Protein AF-A0A2J6TRD5-F1 (afdb_monomer_lite)

pLDDT: mean 82.49, std 15.99, range [28.73, 96.69]

Structure (mmCIF, N/CA/C/O backbone):
data_AF-A0A2J6TRD5-F1
#
_entry.id   AF-A0A2J6TRD5-F1
#
loop_
_atom_site.group_PDB
_atom_site.id
_atom_site.type_symbol
_atom_site.label_atom_id
_atom_site.label_alt_id
_atom_site.label_comp_id
_atom_site.label_asym_id
_atom_site.label_entity_id
_atom_site.label_seq_id
_atom_site.pdbx_PDB_ins_code
_atom_site.Cartn_x
_atom_site.Cartn_y
_atom_site.Cartn_z
_atom_site.occupancy
_atom_site.B_iso_or_equiv
_atom_site.auth_seq_id
_atom_site.auth_comp_id
_atom_site.auth_asym_id
_atom_site.auth_atom_id
_atom_site.pdbx_PDB_model_num
ATOM 1 N N . MET A 1 1 ? -11.183 12.738 -7.220 1.00 49.56 1 MET A N 1
ATOM 2 C CA . MET A 1 1 ? -10.750 12.063 -5.978 1.00 49.56 1 MET A CA 1
ATOM 3 C C . MET A 1 1 ? -11.961 11.737 -5.131 1.00 49.56 1 MET A C 1
ATOM 5 O O . MET A 1 1 ? -12.901 12.521 -5.071 1.00 49.56 1 MET A O 1
ATOM 9 N N . THR A 1 2 ? -11.957 10.546 -4.552 1.00 55.53 2 THR A N 1
ATOM 10 C CA . THR A 1 2 ? -13.006 9.967 -3.711 1.00 55.53 2 THR A CA 1
ATOM 11 C C . THR A 1 2 ? -13.332 10.889 -2.528 1.00 55.53 2 THR A C 1
ATOM 13 O O . THR A 1 2 ? -12.434 11.499 -1.954 1.00 55.53 2 THR A O 1
ATOM 16 N N . LYS A 1 3 ? -14.605 10.974 -2.116 1.00 71.19 3 LYS A N 1
ATOM 17 C CA . LYS A 1 3 ? -15.085 11.768 -0.960 1.00 71.19 3 LYS A CA 1
ATOM 18 C C . LYS A 1 3 ? -14.635 11.197 0.402 1.00 71.19 3 LYS A C 1
ATOM 20 O O . LYS A 1 3 ? -15.372 11.242 1.381 1.00 71.19 3 LYS A O 1
ATOM 25 N N . CYS A 1 4 ? -13.444 10.610 0.476 1.00 76.25 4 CYS A N 1
ATOM 26 C CA . CYS A 1 4 ? -12.967 9.854 1.629 1.00 76.25 4 CYS A CA 1
ATOM 27 C C . CYS A 1 4 ? -12.909 10.657 2.934 1.00 76.25 4 CYS A C 1
ATOM 29 O O . CYS A 1 4 ? -13.377 10.112 3.929 1.00 76.25 4 CYS A O 1
ATOM 31 N N . PRO A 1 5 ? -12.456 11.929 2.972 1.00 78.88 5 PRO A N 1
ATOM 32 C CA . PRO A 1 5 ? -12.516 12.713 4.207 1.00 78.88 5 PRO A CA 1
ATOM 33 C C . PRO A 1 5 ? -13.954 12.883 4.718 1.00 78.88 5 PRO A C 1
ATOM 35 O O . PRO A 1 5 ? -14.215 12.750 5.905 1.00 78.88 5 PRO A O 1
ATOM 38 N N . GLN A 1 6 ? -14.905 13.103 3.807 1.00 80.69 6 GLN A N 1
ATOM 39 C CA . GLN A 1 6 ? -16.320 13.322 4.132 1.00 80.69 6 GLN A CA 1
ATOM 40 C C . GLN A 1 6 ? -17.038 12.034 4.558 1.00 80.69 6 GLN A C 1
ATOM 42 O O . GLN A 1 6 ? -18.080 12.087 5.204 1.00 80.69 6 GLN A O 1
ATOM 47 N N . LEU A 1 7 ? -16.508 10.873 4.163 1.00 83.44 7 LEU A N 1
ATOM 48 C CA . LEU A 1 7 ? -17.082 9.564 4.463 1.00 83.44 7 LEU A CA 1
ATOM 49 C C . LEU A 1 7 ? -16.424 8.882 5.667 1.00 83.44 7 LEU A C 1
ATOM 51 O O . LEU A 1 7 ? -17.021 7.946 6.191 1.00 83.44 7 LEU A O 1
ATOM 55 N N . ALA A 1 8 ? -15.248 9.339 6.108 1.00 84.81 8 ALA A N 1
ATOM 56 C CA . ALA A 1 8 ? -14.471 8.717 7.179 1.00 84.81 8 ALA A CA 1
ATOM 57 C C . ALA A 1 8 ? -15.278 8.580 8.476 1.00 84.81 8 ALA A C 1
ATOM 59 O O . ALA A 1 8 ? -15.498 7.459 8.942 1.00 84.81 8 ALA A O 1
ATOM 60 N N . ASP A 1 9 ? -15.807 9.690 8.996 1.00 81.06 9 ASP A N 1
ATOM 61 C CA . ASP A 1 9 ? -16.594 9.670 10.232 1.00 81.06 9 ASP A CA 1
ATOM 62 C C . ASP A 1 9 ? -17.941 8.942 10.058 1.00 81.06 9 ASP A C 1
ATOM 64 O O . ASP A 1 9 ? -18.207 8.019 10.833 1.00 81.06 9 ASP A O 1
ATOM 68 N N . PRO A 1 10 ? -18.765 9.225 9.020 1.00 84.81 10 PRO A N 1
ATOM 69 C CA . PRO A 1 10 ? -20.046 8.533 8.841 1.00 84.81 10 PRO A CA 1
ATOM 70 C C . PRO A 1 10 ? -19.934 7.025 8.585 1.00 84.81 10 PRO A C 1
ATOM 72 O O . PRO A 1 10 ? -20.884 6.285 8.836 1.00 84.81 10 PRO A O 1
ATOM 75 N N . LYS A 1 11 ? -18.812 6.553 8.029 1.00 85.94 11 LYS A N 1
ATOM 76 C CA . LYS A 1 11 ? -18.585 5.133 7.707 1.00 85.94 11 LYS A CA 1
ATOM 77 C C . LYS A 1 11 ? -17.623 4.444 8.679 1.00 85.94 11 LYS A C 1
ATOM 79 O O . LYS A 1 11 ? -17.373 3.252 8.518 1.00 85.94 11 LYS A O 1
ATOM 84 N N . GLY A 1 12 ? -17.107 5.155 9.682 1.00 87.12 12 GLY A N 1
ATOM 85 C CA . GLY A 1 12 ? -16.294 4.586 10.757 1.00 87.12 12 GLY A CA 1
ATOM 86 C C . GLY A 1 12 ? -14.911 4.094 10.323 1.00 87.12 12 GLY A C 1
ATOM 87 O O . GLY A 1 12 ? -14.434 3.075 10.833 1.00 87.12 12 GLY A O 1
ATOM 88 N N . PHE A 1 13 ? -14.254 4.793 9.396 1.00 89.50 13 PHE A N 1
ATOM 89 C CA . PHE A 1 13 ? -12.882 4.487 8.982 1.00 89.50 13 PHE A CA 1
ATOM 90 C C . PHE A 1 13 ? -11.931 5.657 9.221 1.00 89.50 13 PHE A C 1
ATOM 92 O O . PHE A 1 13 ? -12.326 6.814 9.296 1.00 89.50 13 PHE A O 1
ATOM 99 N N . ILE A 1 14 ? -10.651 5.333 9.346 1.00 92.81 14 ILE A N 1
ATOM 100 C CA . ILE A 1 14 ? -9.547 6.277 9.429 1.00 92.81 14 ILE A CA 1
ATOM 101 C C . ILE A 1 14 ? -8.942 6.366 8.035 1.00 92.81 14 ILE A C 1
ATOM 103 O O . ILE A 1 14 ? -8.524 5.352 7.475 1.00 92.81 14 ILE A O 1
ATOM 107 N N . ALA A 1 15 ? -8.911 7.573 7.481 1.00 92.44 15 ALA A N 1
ATOM 108 C CA . ALA A 1 15 ? -8.242 7.842 6.220 1.00 92.44 15 ALA A CA 1
ATOM 109 C C . ALA A 1 15 ? -6.823 8.349 6.493 1.00 92.44 15 ALA A C 1
ATOM 111 O O . ALA A 1 15 ? -6.651 9.325 7.225 1.00 92.44 15 ALA A O 1
ATOM 112 N N . THR A 1 16 ? -5.818 7.706 5.907 1.00 92.88 16 THR A N 1
ATOM 113 C CA . THR A 1 16 ? -4.431 8.177 5.939 1.00 92.88 16 THR A CA 1
ATOM 114 C C . THR A 1 16 ? -3.994 8.574 4.536 1.00 92.88 16 THR A C 1
ATOM 116 O O . THR A 1 16 ? -4.261 7.853 3.578 1.00 92.88 16 THR A O 1
ATOM 119 N N . TYR A 1 17 ? -3.332 9.725 4.420 1.00 92.88 17 TYR A N 1
ATOM 120 C CA . TYR A 1 17 ? -2.876 10.294 3.150 1.00 92.88 17 TYR A CA 1
ATOM 121 C C . TYR A 1 17 ? -1.355 10.458 3.222 1.00 92.88 17 TYR A C 1
ATOM 123 O O . TYR A 1 17 ? -0.885 11.511 3.659 1.00 92.88 17 TY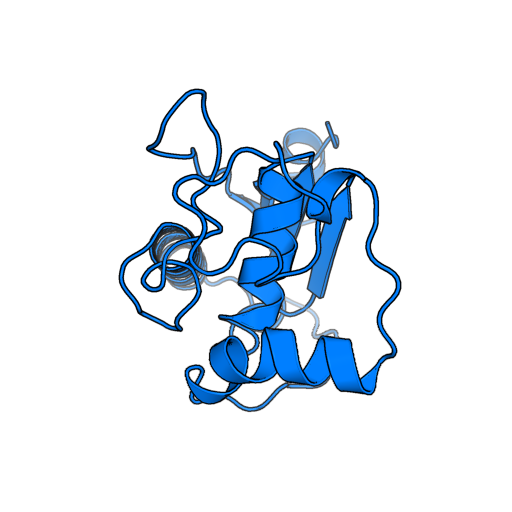R A O 1
ATOM 131 N N . PRO A 1 18 ? -0.577 9.404 2.917 1.00 92.12 18 PRO A N 1
ATOM 132 C CA . PRO A 1 18 ? 0.858 9.551 2.752 1.00 92.12 18 PRO A CA 1
ATOM 133 C C . PRO A 1 18 ? 1.169 10.548 1.627 1.00 92.12 18 PRO A C 1
ATOM 135 O O . PRO A 1 18 ? 0.4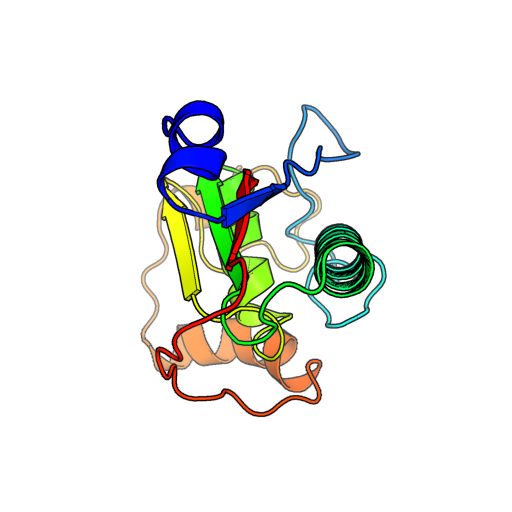53 10.601 0.630 1.00 92.12 18 PRO A O 1
ATOM 138 N N . SER A 1 19 ? 2.277 11.272 1.757 1.00 90.88 19 SER A N 1
ATOM 139 C CA . SER A 1 19 ? 2.816 12.111 0.683 1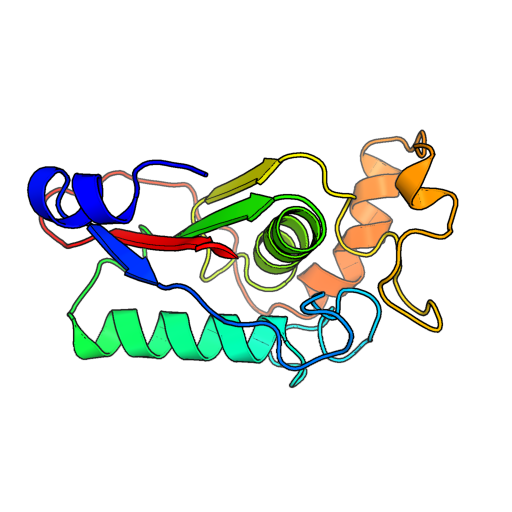.00 90.88 19 SER A CA 1
ATOM 140 C C . SER A 1 19 ? 4.097 11.488 0.148 1.00 90.88 19 SER A C 1
ATOM 142 O O . SER A 1 19 ? 4.977 11.139 0.937 1.00 90.88 19 SER A O 1
ATOM 144 N N . ALA A 1 20 ? 4.202 11.360 -1.176 1.00 87.38 20 ALA A N 1
ATOM 145 C CA . ALA A 1 20 ? 5.408 10.859 -1.822 1.00 87.38 20 ALA A CA 1
ATOM 146 C C . ALA A 1 20 ? 6.589 11.811 -1.543 1.00 87.38 20 ALA A C 1
ATOM 148 O O . ALA A 1 20 ? 6.446 13.019 -1.744 1.00 87.38 20 ALA A O 1
ATOM 149 N N . PRO A 1 21 ? 7.747 11.304 -1.084 1.00 81.75 21 PRO A N 1
ATOM 150 C CA . PRO A 1 21 ? 8.884 12.148 -0.716 1.00 81.75 21 PRO A CA 1
ATOM 151 C C . PRO A 1 21 ? 9.775 12.538 -1.910 1.00 81.75 21 PRO A C 1
ATOM 153 O O . PRO A 1 21 ? 10.770 13.237 -1.720 1.00 81.75 21 PRO A O 1
ATOM 156 N N . HIS A 1 22 ? 9.455 12.071 -3.121 1.00 71.69 22 HIS A N 1
ATOM 157 C CA . HIS A 1 22 ? 10.323 12.133 -4.298 1.00 71.69 22 HIS A CA 1
ATOM 158 C C . HIS A 1 22 ? 9.718 12.927 -5.474 1.00 71.69 22 HIS A C 1
ATOM 160 O O . HIS A 1 22 ? 8.561 13.353 -5.442 1.00 71.69 22 HIS A O 1
ATOM 166 N N . ASP A 1 23 ? 10.556 13.144 -6.497 1.00 55.81 23 ASP A N 1
ATOM 167 C CA . ASP A 1 23 ? 10.348 13.957 -7.703 1.00 55.81 23 ASP A CA 1
ATOM 168 C C . ASP A 1 23 ? 8.892 14.035 -8.196 1.00 55.81 23 ASP A C 1
ATOM 170 O O . ASP A 1 23 ? 8.251 13.030 -8.508 1.00 55.81 23 ASP A O 1
ATOM 174 N N . ASN A 1 24 ? 8.377 15.265 -8.318 1.00 68.69 24 ASN A N 1
ATOM 175 C CA . ASN A 1 24 ? 7.037 15.576 -8.834 1.00 68.69 24 ASN A CA 1
ATOM 176 C C . ASN A 1 24 ? 5.874 14.844 -8.128 1.00 68.69 24 ASN A C 1
ATOM 178 O O . ASN A 1 24 ? 4.820 14.645 -8.734 1.00 68.69 24 ASN A O 1
ATOM 182 N N . ASN A 1 25 ? 6.034 14.477 -6.851 1.00 76.00 25 ASN A N 1
ATOM 183 C CA . ASN A 1 25 ? 5.039 13.744 -6.057 1.00 76.00 25 ASN A CA 1
ATOM 184 C C . ASN A 1 25 ? 4.724 12.336 -6.602 1.00 76.00 25 ASN A C 1
ATOM 186 O O . ASN A 1 25 ? 3.604 11.847 -6.441 1.00 76.00 25 ASN A O 1
ATOM 190 N N . CYS A 1 26 ? 5.687 11.684 -7.259 1.00 88.31 26 CYS A N 1
ATOM 191 C CA . CYS A 1 26 ? 5.567 10.286 -7.667 1.00 88.31 26 CYS A CA 1
ATOM 192 C C . CYS A 1 26 ? 6.212 9.351 -6.639 1.00 88.31 26 CYS A C 1
ATOM 194 O O . CYS A 1 26 ? 7.264 9.641 -6.075 1.00 88.31 26 CYS A O 1
ATOM 196 N N . TRP A 1 27 ? 5.580 8.202 -6.438 1.00 92.44 27 TRP A N 1
ATOM 197 C CA . TRP A 1 27 ? 6.067 7.131 -5.582 1.00 92.44 27 TRP A CA 1
ATOM 198 C C . TRP A 1 27 ? 7.199 6.348 -6.246 1.00 92.44 27 TRP A C 1
ATOM 200 O O . TRP A 1 27 ? 7.128 6.038 -7.440 1.00 92.44 27 TRP A O 1
ATOM 210 N N . ASP A 1 28 ? 8.202 5.952 -5.464 1.00 92.06 28 ASP A N 1
ATOM 211 C CA . ASP A 1 28 ? 9.170 4.946 -5.882 1.00 92.06 28 ASP A CA 1
ATOM 212 C C . ASP A 1 28 ? 8.486 3.581 -6.003 1.00 92.06 28 ASP A C 1
ATOM 214 O O . ASP A 1 28 ? 8.025 3.002 -5.015 1.00 92.06 28 ASP A O 1
ATOM 218 N N . ILE A 1 29 ? 8.447 3.053 -7.225 1.00 90.31 29 ILE A N 1
ATOM 219 C CA . ILE A 1 29 ? 7.894 1.733 -7.561 1.00 90.31 29 ILE A CA 1
ATOM 220 C C . ILE A 1 29 ? 8.871 0.882 -8.390 1.00 90.31 29 ILE A C 1
ATOM 222 O O . ILE A 1 29 ? 8.487 -0.160 -8.927 1.00 90.31 29 ILE A O 1
ATOM 226 N N . ALA A 1 30 ? 10.127 1.326 -8.506 1.00 89.94 30 ALA A N 1
ATOM 227 C CA . ALA A 1 30 ? 11.156 0.701 -9.337 1.00 89.94 30 ALA A CA 1
ATOM 228 C C . ALA A 1 30 ? 12.299 0.100 -8.509 1.00 89.94 30 ALA A C 1
ATOM 230 O O . ALA A 1 30 ? 12.873 -0.924 -8.900 1.00 89.94 30 ALA A O 1
ATOM 231 N N . SER A 1 31 ? 12.646 0.718 -7.376 1.00 90.88 31 SER A N 1
ATOM 232 C CA . SER A 1 31 ?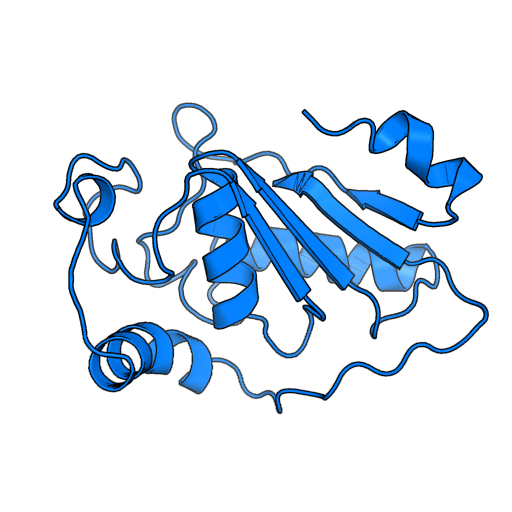 13.826 0.321 -6.613 1.00 90.88 31 SER A CA 1
ATOM 233 C C . SER A 1 31 ? 13.659 -1.024 -5.901 1.00 90.88 31 SER A C 1
ATOM 235 O O . SER A 1 31 ? 12.571 -1.451 -5.516 1.00 90.88 31 SER A O 1
ATOM 237 N N . THR A 1 32 ? 14.776 -1.692 -5.614 1.00 91.44 32 THR A N 1
ATOM 238 C CA . THR A 1 32 ? 14.747 -2.891 -4.764 1.00 91.44 32 THR A CA 1
ATOM 239 C C . THR A 1 32 ? 14.250 -2.577 -3.349 1.00 91.44 32 THR A C 1
ATOM 241 O O . THR A 1 32 ? 13.653 -3.448 -2.722 1.00 91.44 32 THR A O 1
ATOM 244 N N . LYS A 1 33 ? 14.460 -1.349 -2.848 1.00 92.06 33 LYS A N 1
ATOM 245 C CA . LYS A 1 33 ? 14.040 -0.936 -1.500 1.00 92.06 33 LYS A CA 1
ATOM 246 C C . LYS A 1 33 ? 12.519 -0.883 -1.367 1.00 92.06 33 LYS A C 1
ATOM 248 O O . LYS A 1 33 ? 11.987 -1.347 -0.366 1.00 92.06 33 LYS A O 1
ATOM 253 N N . THR A 1 34 ? 11.824 -0.348 -2.372 1.00 92.94 34 THR A N 1
ATOM 254 C CA . THR A 1 34 ? 10.352 -0.263 -2.377 1.00 92.94 34 THR A CA 1
ATOM 255 C C . THR A 1 34 ? 9.693 -1.596 -2.760 1.00 92.94 34 THR A C 1
ATOM 257 O O . THR A 1 34 ? 8.616 -1.929 -2.271 1.00 92.94 34 THR A O 1
ATOM 260 N N . LEU A 1 35 ? 10.351 -2.411 -3.592 1.00 92.56 35 LEU A N 1
ATOM 261 C CA . LEU A 1 35 ? 9.840 -3.711 -4.048 1.00 92.56 35 LEU A CA 1
ATOM 262 C C . LEU A 1 35 ? 10.202 -4.883 -3.116 1.00 92.56 35 LEU A C 1
ATOM 264 O O . LEU A 1 35 ? 10.023 -6.045 -3.482 1.00 92.56 35 LEU A O 1
ATOM 268 N N . SER A 1 36 ? 10.728 -4.605 -1.923 1.00 90.88 36 SER A N 1
ATOM 269 C CA . SER A 1 36 ? 11.069 -5.622 -0.923 1.00 90.88 36 SER A CA 1
ATOM 270 C C . SER A 1 36 ? 10.365 -5.330 0.394 1.00 90.88 36 SER A C 1
ATOM 272 O O . SER A 1 36 ? 10.329 -4.181 0.836 1.00 90.88 36 SER A O 1
ATOM 274 N N . HIS A 1 37 ? 9.820 -6.375 1.024 1.00 91.94 37 HIS A N 1
ATOM 275 C CA . HIS A 1 37 ? 9.170 -6.251 2.331 1.00 91.94 37 HIS A CA 1
ATOM 276 C C . HIS A 1 37 ? 10.201 -5.771 3.351 1.00 91.94 37 HIS A C 1
ATOM 278 O O . HIS A 1 37 ? 11.305 -6.310 3.432 1.00 91.94 37 HIS A O 1
ATOM 284 N N . ASP A 1 38 ? 9.856 -4.686 4.038 1.00 93.12 38 ASP A N 1
ATOM 285 C CA . ASP A 1 38 ? 10.712 -3.973 4.987 1.00 93.12 38 ASP A CA 1
ATOM 286 C C . ASP A 1 38 ? 12.087 -3.557 4.403 1.00 93.12 38 ASP A C 1
ATOM 288 O O . ASP A 1 38 ? 13.093 -3.453 5.102 1.00 93.12 38 ASP A O 1
ATOM 292 N N . GLY A 1 39 ? 12.127 -3.281 3.091 1.00 91.81 39 GLY A N 1
ATOM 293 C CA . GLY A 1 39 ? 13.332 -2.900 2.344 1.00 91.81 39 GLY A CA 1
ATOM 294 C C . GLY A 1 39 ? 13.759 -1.431 2.473 1.00 91.81 39 GLY A C 1
ATOM 295 O O . GLY A 1 39 ? 14.744 -1.028 1.850 1.00 91.81 39 GLY A O 1
ATOM 296 N N . GLY A 1 40 ? 13.038 -0.619 3.253 1.00 93.38 40 GLY A N 1
ATOM 297 C CA . GLY A 1 40 ? 13.377 0.784 3.514 1.00 93.38 40 GLY A CA 1
ATOM 298 C C . GLY A 1 40 ? 13.073 1.769 2.377 1.00 93.38 40 GLY A C 1
ATOM 299 O O . GLY A 1 40 ? 13.689 2.832 2.333 1.00 93.38 40 GLY A O 1
ATOM 300 N N . GLY A 1 41 ? 12.181 1.420 1.444 1.00 93.06 41 GLY A N 1
ATOM 301 C CA . GLY A 1 41 ? 11.663 2.333 0.413 1.00 93.06 41 GLY A CA 1
ATOM 302 C C . GLY A 1 41 ? 10.322 2.973 0.786 1.00 93.06 41 GLY A C 1
ATOM 303 O O . GLY A 1 41 ? 9.837 2.831 1.910 1.00 93.06 41 GLY A O 1
ATOM 304 N N . ASP A 1 42 ? 9.688 3.629 -0.184 1.00 94.81 42 ASP A N 1
ATOM 305 C CA . ASP A 1 42 ? 8.403 4.314 0.001 1.00 94.81 42 ASP A CA 1
ATOM 306 C C . ASP A 1 42 ? 7.293 3.394 0.524 1.00 94.81 42 ASP A C 1
ATOM 308 O O . ASP A 1 42 ? 6.572 3.749 1.462 1.00 94.81 42 ASP A O 1
ATOM 312 N N . SER A 1 43 ? 7.198 2.175 -0.017 1.00 94.88 43 SER A N 1
ATOM 313 C CA . SER A 1 43 ? 6.248 1.160 0.452 1.00 94.88 43 SER A CA 1
ATOM 314 C C . SER A 1 43 ? 6.425 0.846 1.945 1.00 94.88 43 SER A C 1
ATOM 316 O O . SER A 1 43 ? 5.445 0.692 2.678 1.00 94.88 43 SER A O 1
ATOM 318 N N . ASN A 1 44 ? 7.668 0.837 2.438 1.00 95.81 44 ASN A N 1
ATOM 319 C CA . ASN A 1 44 ? 7.978 0.625 3.848 1.00 95.81 44 ASN A CA 1
ATOM 320 C C . ASN A 1 44 ? 7.548 1.816 4.709 1.00 95.81 44 ASN A C 1
ATOM 322 O O . ASN A 1 44 ? 7.025 1.613 5.809 1.00 95.81 44 ASN A O 1
ATOM 326 N N . GLY A 1 45 ? 7.725 3.044 4.218 1.00 95.81 45 GLY A N 1
ATOM 327 C CA . GLY A 1 45 ? 7.227 4.252 4.875 1.00 95.81 45 GLY A CA 1
ATOM 328 C C . GLY A 1 45 ? 5.707 4.215 5.058 1.00 95.81 45 GLY A C 1
ATOM 329 O O . GLY A 1 45 ? 5.209 4.414 6.170 1.00 95.81 45 GLY A O 1
ATOM 330 N N . ILE A 1 46 ? 4.973 3.859 3.999 1.00 96.69 46 ILE A N 1
ATOM 331 C CA . ILE A 1 46 ? 3.513 3.689 4.046 1.00 96.69 46 ILE A CA 1
ATOM 332 C C . ILE A 1 46 ? 3.137 2.575 5.031 1.00 96.69 46 ILE A C 1
ATOM 334 O O . ILE A 1 46 ? 2.277 2.781 5.889 1.00 96.69 46 ILE A O 1
ATOM 338 N N . ALA A 1 47 ? 3.802 1.416 4.977 1.00 96.69 47 ALA A N 1
ATOM 339 C CA . ALA A 1 47 ? 3.554 0.316 5.908 1.00 96.69 47 ALA A CA 1
ATOM 340 C C . ALA A 1 47 ? 3.755 0.737 7.374 1.00 96.69 47 ALA A C 1
ATOM 342 O O . ALA A 1 47 ? 2.935 0.401 8.230 1.00 96.69 47 ALA A O 1
ATOM 343 N N . ASN A 1 48 ? 4.796 1.519 7.670 1.00 96.62 48 ASN A N 1
ATOM 344 C CA . ASN A 1 48 ? 5.056 2.039 9.014 1.00 96.62 48 ASN A CA 1
ATOM 345 C C . ASN A 1 48 ? 3.969 3.014 9.470 1.00 96.62 48 ASN A C 1
ATOM 347 O O . ASN A 1 48 ? 3.504 2.920 10.607 1.00 96.62 48 ASN A O 1
ATOM 351 N N . MET A 1 49 ? 3.509 3.899 8.585 1.00 96.12 49 MET A N 1
ATOM 352 C CA . MET A 1 49 ? 2.399 4.803 8.880 1.00 96.12 49 MET A CA 1
ATOM 353 C C . MET A 1 49 ? 1.114 4.021 9.196 1.00 96.12 49 MET A C 1
ATOM 355 O O . MET A 1 49 ? 0.439 4.318 10.179 1.00 96.12 49 MET A O 1
ATOM 359 N N . LEU A 1 50 ? 0.805 2.970 8.432 1.00 96.62 50 LEU A N 1
ATOM 360 C CA . LEU A 1 50 ? -0.357 2.111 8.681 1.00 96.62 50 LEU A CA 1
ATOM 361 C C . LEU A 1 50 ? -0.238 1.345 10.006 1.00 96.62 50 LEU A C 1
ATOM 363 O O . LEU A 1 50 ? -1.183 1.351 10.795 1.00 96.62 50 LEU A O 1
ATOM 367 N N . LYS A 1 51 ? 0.924 0.740 10.292 1.00 95.88 51 LYS A N 1
ATOM 368 C CA . LYS A 1 51 ? 1.219 0.067 11.574 1.00 95.88 51 LYS A CA 1
ATOM 369 C C . LYS A 1 51 ? 1.071 1.033 12.759 1.00 95.88 51 LYS A C 1
ATOM 371 O O . LYS A 1 51 ? 0.478 0.678 13.784 1.00 95.88 51 LYS A O 1
ATOM 376 N N . TYR A 1 52 ? 1.541 2.272 12.608 1.00 96.56 52 TYR A N 1
ATOM 377 C CA . TYR A 1 52 ? 1.356 3.326 13.602 1.00 96.56 52 TYR A CA 1
ATOM 378 C C . TYR A 1 52 ? -0.126 3.653 13.806 1.00 96.56 52 TYR A C 1
ATOM 380 O O . TYR A 1 52 ? -0.598 3.639 14.941 1.00 96.56 52 TYR A O 1
ATOM 388 N N . THR A 1 53 ? -0.888 3.884 12.734 1.00 95.31 53 THR A N 1
ATOM 389 C CA . THR A 1 53 ? -2.325 4.186 12.813 1.00 95.31 53 THR A CA 1
ATOM 390 C C . THR A 1 53 ? -3.119 3.047 13.457 1.00 95.31 53 THR A C 1
ATOM 392 O O . THR A 1 53 ? -3.972 3.314 14.305 1.00 95.31 53 THR A O 1
ATOM 395 N N . LEU A 1 54 ? -2.814 1.789 13.116 1.00 94.81 54 LEU A N 1
ATOM 396 C CA . LEU A 1 54 ? -3.423 0.607 13.741 1.00 94.81 54 LEU A CA 1
ATOM 397 C C . LEU A 1 54 ? -3.276 0.650 15.259 1.00 94.81 54 LEU A C 1
ATOM 399 O O . LEU A 1 54 ? -4.257 0.494 15.985 1.00 94.81 54 LEU A O 1
ATOM 403 N N . THR A 1 55 ? -2.057 0.918 15.721 1.00 94.88 55 THR A N 1
ATOM 404 C CA . THR A 1 55 ? -1.714 0.930 17.144 1.00 94.88 55 THR A CA 1
ATOM 405 C C . THR A 1 55 ? -2.308 2.148 17.846 1.00 94.88 55 THR A C 1
ATOM 407 O O . THR A 1 55 ? -2.974 2.020 18.871 1.00 94.88 55 THR A O 1
ATOM 410 N N . LYS A 1 56 ? -2.117 3.340 17.274 1.00 96.19 56 LYS A N 1
ATOM 411 C CA . LYS A 1 56 ? -2.512 4.621 17.870 1.00 96.19 56 LYS A CA 1
ATOM 412 C C . LYS A 1 56 ? -4.021 4.746 18.061 1.00 96.19 56 LYS A C 1
ATOM 414 O O . LYS A 1 56 ? -4.454 5.347 19.041 1.00 96.19 56 LYS A O 1
ATOM 419 N N . TYR A 1 57 ? -4.803 4.199 17.133 1.00 91.88 57 TYR A N 1
ATOM 420 C CA . TYR A 1 57 ? -6.260 4.343 17.115 1.00 91.88 57 TYR A CA 1
ATOM 421 C C . TYR A 1 57 ? -7.011 3.028 17.353 1.00 91.88 57 TYR A C 1
ATOM 423 O O . TYR A 1 57 ? -8.233 2.998 17.200 1.00 91.88 57 TYR A O 1
ATOM 431 N N . ASN A 1 58 ? -6.304 1.953 17.724 1.00 91.19 58 ASN A N 1
ATOM 432 C CA . ASN A 1 58 ? -6.872 0.622 17.966 1.00 91.19 58 ASN A CA 1
ATOM 433 C C . ASN A 1 58 ? -7.775 0.138 16.808 1.00 91.19 58 ASN A C 1
ATOM 435 O O . ASN A 1 58 ? -8.870 -0.397 17.014 1.00 91.19 58 ASN A O 1
ATOM 439 N N . ALA A 1 59 ? -7.334 0.397 15.575 1.00 92.06 59 ALA A N 1
ATOM 440 C CA . ALA A 1 59 ? -8.054 0.011 14.368 1.00 92.06 59 ALA A CA 1
ATOM 441 C C . ALA A 1 59 ? -7.905 -1.495 14.092 1.00 92.06 59 ALA A C 1
ATOM 443 O O . ALA A 1 59 ? -7.037 -2.170 14.647 1.00 92.06 59 ALA A O 1
ATOM 444 N N . ASP A 1 60 ? -8.785 -2.053 13.264 1.00 92.62 60 ASP A N 1
ATOM 445 C CA . ASP A 1 60 ? -8.782 -3.481 12.956 1.00 92.62 60 ASP A CA 1
ATOM 446 C C . ASP A 1 60 ? -7.650 -3.842 11.976 1.00 92.62 60 ASP A C 1
ATOM 448 O O . ASP A 1 60 ? -7.725 -3.461 10.803 1.00 92.62 60 ASP A O 1
ATOM 452 N N . PRO A 1 61 ? -6.643 -4.638 12.387 1.00 90.81 61 PRO A N 1
ATOM 453 C CA . PRO A 1 61 ? -5.561 -5.054 11.495 1.00 90.81 61 PRO A CA 1
ATOM 454 C C . PRO A 1 61 ? -6.036 -5.955 10.350 1.00 90.81 61 PRO A C 1
ATOM 456 O O . PRO A 1 61 ? -5.311 -6.139 9.382 1.00 90.81 61 PRO A O 1
ATOM 459 N N . LYS A 1 62 ? -7.252 -6.513 10.416 1.00 91.81 62 LYS A N 1
ATOM 460 C CA . LYS A 1 62 ? -7.844 -7.303 9.324 1.00 91.81 62 LYS A CA 1
ATOM 461 C C . LYS A 1 62 ? -8.569 -6.441 8.289 1.00 91.81 62 LYS A C 1
ATOM 463 O O . LYS A 1 62 ? -9.145 -6.985 7.348 1.00 91.81 62 LYS A O 1
ATOM 468 N N . ARG A 1 63 ? -8.595 -5.118 8.476 1.00 93.00 63 ARG A N 1
ATOM 469 C CA . ARG A 1 63 ? -9.309 -4.163 7.623 1.00 93.00 63 ARG A CA 1
ATOM 470 C C . ARG A 1 63 ? -8.453 -2.957 7.289 1.00 93.00 63 ARG A C 1
ATOM 472 O O . ARG A 1 63 ? -8.783 -1.821 7.630 1.00 93.00 63 ARG A O 1
ATOM 479 N N . VAL A 1 64 ? -7.356 -3.232 6.603 1.00 95.12 64 VAL A N 1
ATOM 480 C CA . VAL A 1 64 ? -6.503 -2.206 6.017 1.00 95.12 64 VAL A CA 1
ATOM 481 C C . VAL A 1 64 ? -6.673 -2.264 4.509 1.00 95.12 64 VAL A C 1
ATOM 483 O O . VAL A 1 64 ? -6.441 -3.299 3.885 1.00 95.12 64 VAL A O 1
ATOM 486 N N . PHE A 1 65 ? -7.109 -1.156 3.933 1.00 94.81 65 PHE A N 1
ATOM 487 C CA . PHE A 1 65 ? -7.360 -1.007 2.509 1.00 94.81 65 PHE A CA 1
ATOM 488 C C . PHE A 1 65 ? -6.446 0.070 1.942 1.00 94.81 65 PHE A C 1
ATOM 490 O O . PHE A 1 65 ? -6.152 1.054 2.619 1.00 94.81 65 PHE A O 1
ATOM 497 N N . VAL A 1 66 ? -6.015 -0.101 0.699 1.00 96.00 66 VAL A N 1
ATOM 498 C CA . VAL A 1 66 ? -5.172 0.870 -0.013 1.00 96.00 66 VAL A CA 1
ATOM 499 C C . VAL A 1 66 ? -5.828 1.249 -1.334 1.00 96.00 66 VAL A C 1
ATOM 501 O O . VAL A 1 66 ? -6.397 0.410 -2.033 1.00 96.00 66 VAL A O 1
ATOM 504 N N . THR A 1 67 ? -5.792 2.523 -1.686 1.00 94.94 67 THR A N 1
ATOM 505 C CA . THR A 1 67 ? -6.299 2.999 -2.972 1.00 94.94 67 THR A CA 1
ATOM 506 C C . THR A 1 67 ? -5.501 4.198 -3.445 1.00 94.94 67 THR A C 1
ATOM 508 O O . THR A 1 67 ? -4.995 4.960 -2.629 1.00 94.94 67 THR A O 1
ATOM 511 N N . GLY A 1 68 ? -5.401 4.385 -4.757 1.00 93.62 68 GLY A N 1
ATOM 512 C CA . GLY A 1 68 ? -4.651 5.494 -5.330 1.00 93.62 68 GLY A CA 1
ATOM 513 C C . GLY A 1 68 ? -4.904 5.655 -6.821 1.00 93.62 68 GLY A C 1
ATOM 514 O O . GLY A 1 68 ? -5.551 4.812 -7.451 1.00 93.62 68 GLY A O 1
ATOM 515 N N . THR A 1 69 ? -4.415 6.758 -7.387 1.00 91.62 69 THR A N 1
ATOM 516 C CA . THR A 1 69 ? -4.543 7.090 -8.820 1.00 91.62 69 THR A CA 1
ATOM 517 C C . THR A 1 69 ? -3.165 7.320 -9.437 1.00 91.62 69 THR A C 1
ATOM 519 O O . THR A 1 69 ? -2.287 7.860 -8.770 1.00 91.62 69 THR A O 1
ATOM 522 N N . SER A 1 70 ? -2.958 6.954 -10.707 1.00 91.12 70 SER A N 1
ATOM 523 C CA . SER A 1 70 ? -1.678 7.163 -11.410 1.00 91.12 70 SER A CA 1
ATOM 524 C C . SER A 1 70 ? -0.511 6.503 -10.653 1.00 91.12 70 SER A C 1
ATOM 526 O O . SER A 1 70 ? -0.596 5.316 -10.336 1.00 91.12 70 SER A O 1
ATOM 528 N N . SER A 1 71 ? 0.545 7.237 -10.291 1.00 90.94 71 SER A N 1
ATOM 529 C CA . SER A 1 71 ? 1.645 6.729 -9.456 1.00 90.94 71 SER A CA 1
ATOM 530 C C . SER A 1 71 ? 1.152 6.121 -8.130 1.00 90.94 71 SER A C 1
ATOM 532 O O . SER A 1 71 ? 1.631 5.067 -7.713 1.00 90.94 71 SER A O 1
ATOM 534 N N . GLY A 1 72 ? 0.102 6.681 -7.521 1.00 92.94 72 GLY A N 1
ATOM 535 C CA . GLY A 1 72 ? -0.526 6.109 -6.328 1.00 92.94 72 GLY A CA 1
ATOM 536 C C . GLY A 1 72 ? -1.260 4.788 -6.585 1.00 92.94 72 GLY A C 1
ATOM 537 O O . GLY A 1 72 ? -1.311 3.911 -5.721 1.00 92.94 72 GLY A O 1
ATOM 538 N N . ALA A 1 73 ? -1.771 4.574 -7.802 1.00 93.19 73 ALA A N 1
ATOM 539 C CA . ALA A 1 73 ? -2.312 3.278 -8.214 1.00 93.19 73 ALA A CA 1
ATOM 540 C C . ALA A 1 73 ? -1.199 2.238 -8.416 1.00 93.19 73 ALA A C 1
ATOM 542 O O . ALA A 1 73 ? -1.380 1.072 -8.064 1.00 93.19 73 ALA A O 1
ATOM 543 N N . MET A 1 74 ? -0.035 2.652 -8.928 1.00 92.44 74 MET A N 1
ATOM 544 C CA . MET A 1 74 ? 1.150 1.788 -9.008 1.00 92.44 74 MET A CA 1
ATOM 545 C C . MET A 1 74 ? 1.596 1.367 -7.606 1.00 92.44 74 MET A C 1
ATOM 547 O O . MET A 1 74 ? 1.770 0.178 -7.343 1.00 92.44 74 MET A O 1
ATOM 551 N N . MET A 1 75 ? 1.690 2.324 -6.679 1.00 95.00 75 MET A N 1
ATOM 552 C CA . MET A 1 75 ? 2.045 2.048 -5.289 1.00 95.00 75 MET A CA 1
ATOM 553 C C . MET A 1 75 ? 0.983 1.199 -4.575 1.00 95.00 75 MET A C 1
ATOM 555 O O . MET A 1 75 ? 1.329 0.313 -3.804 1.00 95.00 75 MET A O 1
ATOM 559 N N . THR A 1 76 ? -0.305 1.365 -4.888 1.00 95.94 76 THR A N 1
ATOM 560 C CA . THR A 1 76 ? -1.371 0.470 -4.395 1.00 95.94 76 THR A CA 1
ATOM 561 C C . THR A 1 76 ? -1.082 -0.992 -4.759 1.00 95.94 76 THR A C 1
ATOM 563 O O . THR A 1 76 ? -1.157 -1.868 -3.896 1.00 95.94 76 THR A O 1
ATOM 566 N N . ASN A 1 77 ? -0.690 -1.260 -6.009 1.00 93.62 77 ASN A N 1
ATOM 567 C CA . ASN A 1 77 ? -0.319 -2.607 -6.448 1.00 93.62 77 ASN A CA 1
ATOM 568 C C . ASN A 1 77 ? 0.951 -3.111 -5.745 1.00 93.62 77 ASN A C 1
ATOM 570 O O . ASN A 1 77 ? 1.002 -4.276 -5.349 1.00 93.62 77 ASN A O 1
ATOM 574 N N . VAL A 1 78 ? 1.955 -2.245 -5.555 1.00 94.19 78 VAL A N 1
ATOM 575 C CA . VAL A 1 78 ? 3.174 -2.573 -4.793 1.00 94.19 78 VAL A CA 1
ATOM 576 C C . VAL A 1 78 ? 2.829 -2.945 -3.354 1.00 94.19 78 VAL A C 1
ATOM 578 O O . VAL A 1 78 ? 3.268 -3.990 -2.892 1.00 94.19 78 VAL A O 1
ATOM 581 N N . MET A 1 79 ? 1.984 -2.177 -2.665 1.00 95.69 79 MET A N 1
ATOM 582 C CA . MET A 1 79 ? 1.558 -2.478 -1.295 1.00 95.69 79 MET A CA 1
ATOM 583 C C . MET A 1 79 ? 0.850 -3.833 -1.192 1.00 95.69 79 MET A C 1
ATOM 585 O O . MET A 1 79 ? 1.123 -4.590 -0.264 1.00 95.69 79 MET A O 1
ATOM 589 N N . CYS A 1 80 ? -0.012 -4.181 -2.152 1.00 93.06 80 CYS A N 1
ATOM 590 C CA . CYS A 1 80 ? -0.655 -5.497 -2.185 1.00 93.06 80 CYS A CA 1
ATOM 591 C C . CYS A 1 80 ? 0.333 -6.652 -2.418 1.00 93.06 80 CYS A C 1
ATOM 593 O O . CYS A 1 80 ? 0.113 -7.744 -1.900 1.00 93.06 80 CYS A O 1
ATOM 595 N N . ALA A 1 81 ? 1.395 -6.433 -3.198 1.00 91.31 81 ALA A N 1
ATOM 596 C CA . ALA A 1 81 ? 2.393 -7.460 -3.502 1.00 91.31 81 ALA A CA 1
ATOM 597 C C . ALA A 1 81 ? 3.460 -7.602 -2.406 1.00 91.31 81 ALA A C 1
ATOM 599 O O . ALA A 1 81 ? 3.878 -8.714 -2.094 1.00 91.31 81 ALA A O 1
ATOM 600 N N . VAL A 1 82 ? 3.909 -6.478 -1.847 1.00 93.94 82 VAL A N 1
ATOM 601 C CA . VAL A 1 82 ? 5.018 -6.399 -0.893 1.00 93.94 82 VAL A CA 1
ATOM 602 C C . VAL A 1 82 ? 4.538 -6.581 0.539 1.00 93.94 82 VAL A C 1
ATOM 604 O O . VAL A 1 82 ? 5.252 -7.208 1.302 1.00 93.94 82 VAL A O 1
ATOM 607 N N . TYR A 1 83 ? 3.340 -6.105 0.898 1.00 93.88 83 TYR A N 1
ATOM 608 C CA . TYR A 1 83 ? 2.773 -6.190 2.253 1.00 93.88 83 TYR A CA 1
ATOM 609 C C . TYR A 1 83 ? 1.430 -6.955 2.300 1.00 93.88 83 TYR A C 1
ATOM 611 O O . TYR A 1 83 ? 0.436 -6.441 2.832 1.00 93.88 83 TYR A O 1
ATOM 619 N N . PRO A 1 84 ? 1.354 -8.191 1.762 1.00 90.38 84 PRO A N 1
ATOM 620 C CA . PRO A 1 84 ? 0.108 -8.964 1.717 1.00 90.38 84 PRO A CA 1
ATOM 621 C C . PRO A 1 84 ? -0.394 -9.395 3.106 1.00 90.38 84 PRO A C 1
ATOM 623 O O . PRO A 1 84 ? -1.548 -9.790 3.265 1.00 90.38 84 PRO A O 1
ATOM 626 N N . ASP A 1 85 ? 0.466 -9.341 4.121 1.00 88.56 85 ASP A N 1
ATOM 627 C CA . ASP A 1 85 ? 0.153 -9.609 5.523 1.00 88.56 85 ASP A CA 1
ATOM 628 C C . ASP A 1 85 ? -0.563 -8.439 6.215 1.00 88.56 85 ASP A C 1
ATOM 630 O O . ASP A 1 85 ? -1.301 -8.659 7.180 1.00 88.56 85 ASP A O 1
ATOM 634 N N . LEU A 1 86 ? -0.360 -7.217 5.714 1.00 92.31 86 LEU A N 1
ATOM 635 C CA . LEU A 1 86 ? -0.956 -5.988 6.232 1.00 92.31 86 LEU A CA 1
ATOM 636 C C . LEU A 1 86 ? -2.223 -5.598 5.467 1.00 92.31 86 LEU A C 1
ATOM 638 O O . LEU A 1 86 ? -3.176 -5.122 6.077 1.00 92.31 86 LEU A O 1
ATOM 642 N N . ILE A 1 87 ? -2.233 -5.769 4.143 1.00 93.56 87 ILE A N 1
ATOM 643 C CA . ILE A 1 87 ? -3.276 -5.243 3.257 1.00 93.56 87 ILE A CA 1
ATOM 644 C C . ILE A 1 87 ? -4.375 -6.280 3.005 1.00 93.56 87 ILE A C 1
ATOM 646 O O . ILE A 1 87 ? -4.135 -7.339 2.435 1.00 93.56 87 ILE A O 1
ATOM 650 N N . ALA A 1 88 ? -5.614 -5.942 3.366 1.00 93.25 88 ALA A N 1
ATOM 651 C CA . ALA A 1 88 ? -6.779 -6.795 3.141 1.00 93.25 88 ALA A CA 1
ATOM 652 C C . ALA A 1 88 ? -7.275 -6.742 1.684 1.00 93.25 88 ALA A C 1
ATOM 654 O O . ALA A 1 88 ? -7.658 -7.770 1.127 1.00 93.25 88 ALA A O 1
ATOM 655 N N . ALA A 1 89 ? -7.282 -5.552 1.072 1.00 92.19 89 ALA A N 1
ATOM 656 C CA . ALA A 1 89 ? -7.563 -5.362 -0.352 1.00 92.19 89 ALA A CA 1
ATOM 657 C C . ALA A 1 89 ? -7.035 -4.009 -0.859 1.00 92.19 89 ALA A C 1
ATOM 659 O O . ALA A 1 89 ? -6.861 -3.068 -0.079 1.00 92.19 89 ALA A O 1
ATOM 660 N N . GLY A 1 90 ? -6.825 -3.908 -2.174 1.00 92.75 90 GLY A N 1
ATOM 661 C CA . GLY A 1 90 ? -6.394 -2.684 -2.844 1.00 92.75 90 GLY A CA 1
ATOM 662 C C . GLY A 1 90 ? -7.237 -2.342 -4.072 1.00 92.75 90 GLY A C 1
ATOM 663 O O . GLY A 1 90 ? -7.775 -3.235 -4.724 1.00 92.75 90 GLY A O 1
ATOM 664 N N . SER A 1 91 ? -7.352 -1.050 -4.388 1.00 93.88 91 SER A N 1
ATOM 665 C CA . SER A 1 91 ? -8.030 -0.550 -5.593 1.00 93.88 91 SER A CA 1
ATOM 666 C C . SER A 1 91 ? -7.221 0.570 -6.245 1.00 93.88 91 SER A C 1
ATOM 668 O O . SER A 1 91 ? -7.219 1.700 -5.754 1.00 93.88 91 SER A O 1
ATOM 670 N N . GLY A 1 92 ? -6.552 0.274 -7.358 1.00 92.38 92 GLY A N 1
ATOM 671 C CA . GLY A 1 92 ? -5.785 1.251 -8.135 1.00 92.38 92 GLY A CA 1
ATOM 672 C C . GLY A 1 92 ? -6.557 1.774 -9.349 1.00 92.38 92 GLY A C 1
ATOM 673 O O . GLY A 1 92 ? -7.203 1.000 -10.051 1.00 92.38 92 GLY A O 1
ATOM 674 N N . TYR A 1 93 ? -6.455 3.076 -9.621 1.00 90.19 93 TYR A N 1
ATOM 675 C CA . TYR A 1 93 ? -7.037 3.733 -10.795 1.00 90.19 93 TYR A CA 1
ATOM 676 C C . TYR A 1 93 ? -5.930 4.221 -11.738 1.00 90.19 93 TYR A C 1
ATOM 678 O O . TYR A 1 93 ? -5.176 5.132 -11.397 1.00 90.19 93 TYR A O 1
ATOM 686 N N . SER A 1 94 ? -5.833 3.623 -12.929 1.00 89.06 94 SER A N 1
ATOM 687 C CA . SER A 1 94 ? -4.837 3.986 -13.955 1.00 89.06 94 SER A CA 1
ATOM 688 C C . SER A 1 94 ? -3.378 3.825 -13.494 1.00 89.06 94 SER A C 1
ATOM 690 O O . SER A 1 94 ? -2.580 4.751 -13.599 1.00 89.06 94 SER A O 1
ATOM 692 N N . GLY A 1 95 ? -3.041 2.655 -12.944 1.00 88.81 95 GLY A N 1
ATOM 693 C CA . GLY A 1 95 ? -1.668 2.278 -12.583 1.00 88.81 95 GLY A CA 1
ATOM 694 C C . GLY A 1 95 ? -1.094 1.191 -13.495 1.00 88.81 95 GLY A C 1
ATOM 695 O O . GLY A 1 95 ? -1.733 0.765 -14.453 1.00 88.81 95 GLY A O 1
ATOM 696 N N . VAL A 1 96 ? 0.093 0.694 -13.145 1.00 88.81 96 VAL A N 1
ATOM 697 C CA . VAL A 1 96 ? 0.738 -0.470 -13.776 1.00 88.81 96 VAL A CA 1
ATOM 698 C C . VAL A 1 96 ? 0.922 -1.591 -12.753 1.00 88.81 96 VAL A C 1
ATOM 700 O O . VAL A 1 96 ? 0.808 -1.368 -11.544 1.00 88.81 96 VAL A O 1
ATOM 703 N N . ALA A 1 97 ? 1.187 -2.809 -13.224 1.00 88.38 97 ALA A N 1
ATOM 704 C CA . ALA A 1 97 ? 1.411 -3.960 -12.353 1.00 88.38 97 ALA A CA 1
ATOM 705 C C . ALA A 1 97 ? 2.642 -3.772 -11.443 1.00 88.38 97 ALA A C 1
ATOM 707 O O . ALA A 1 97 ? 3.643 -3.171 -11.842 1.00 88.38 97 ALA A O 1
ATOM 708 N N . ALA A 1 98 ? 2.584 -4.331 -10.230 1.00 89.19 98 ALA A N 1
ATOM 709 C CA . ALA A 1 98 ? 3.715 -4.325 -9.303 1.00 89.19 98 ALA A CA 1
ATOM 710 C C . ALA A 1 98 ? 4.941 -5.005 -9.932 1.00 89.19 98 ALA A C 1
ATOM 712 O O . ALA A 1 98 ? 4.820 -6.046 -10.578 1.00 89.19 98 ALA A O 1
ATOM 713 N N . GLY A 1 99 ? 6.117 -4.401 -9.761 1.00 87.19 99 GLY A N 1
ATOM 714 C CA . GLY A 1 99 ? 7.365 -4.907 -10.333 1.00 87.19 99 GLY A CA 1
ATOM 715 C C . GLY A 1 99 ? 7.510 -4.706 -11.846 1.00 87.19 99 GLY A C 1
ATOM 716 O O . GLY A 1 99 ? 8.534 -5.095 -12.396 1.00 87.19 99 GLY A O 1
ATOM 717 N N . CYS A 1 100 ? 6.549 -4.072 -12.531 1.00 87.19 100 CYS A N 1
ATOM 718 C CA . CYS A 1 100 ? 6.681 -3.800 -13.966 1.00 87.19 100 CYS A CA 1
ATOM 719 C C . CYS A 1 100 ? 7.902 -2.917 -14.272 1.00 87.19 100 CYS A C 1
ATOM 721 O O . CYS A 1 100 ? 8.631 -3.167 -15.226 1.00 87.19 100 CYS A O 1
ATOM 723 N N . LEU A 1 101 ? 8.153 -1.924 -13.417 1.00 86.38 101 LEU A N 1
ATOM 724 C CA . LEU A 1 101 ? 9.286 -1.004 -13.516 1.00 86.38 101 LEU A CA 1
ATOM 725 C C . LEU A 1 101 ? 10.497 -1.445 -12.676 1.00 86.38 101 LEU A C 1
ATOM 727 O O . LEU A 1 101 ? 11.422 -0.658 -12.488 1.00 86.38 101 LEU A O 1
ATOM 731 N N . ALA A 1 102 ? 10.525 -2.688 -12.180 1.00 87.12 102 ALA A N 1
ATOM 732 C CA . ALA A 1 102 ? 11.622 -3.180 -11.349 1.00 87.12 102 ALA A CA 1
ATOM 733 C C . ALA A 1 102 ? 12.985 -2.988 -12.036 1.00 87.12 102 ALA A C 1
ATOM 735 O O . ALA A 1 102 ? 13.191 -3.435 -13.164 1.00 87.12 102 ALA A O 1
ATOM 736 N N . GLY A 1 103 ? 13.916 -2.320 -11.350 1.00 81.25 103 GLY A N 1
ATOM 737 C CA . GLY A 1 103 ? 15.262 -2.049 -11.867 1.00 81.25 103 GLY A CA 1
ATOM 738 C C . GLY A 1 103 ? 15.352 -0.917 -12.897 1.00 81.25 103 GLY A C 1
ATOM 739 O O . GLY A 1 103 ? 16.435 -0.676 -13.426 1.00 81.25 103 GLY A O 1
ATOM 740 N N . SER A 1 104 ? 14.253 -0.209 -13.177 1.00 83.62 104 SER A N 1
ATOM 741 C CA . SER A 1 104 ? 14.289 0.981 -14.034 1.00 83.62 104 SER A CA 1
ATOM 742 C C . SER A 1 104 ? 15.018 2.142 -13.335 1.00 83.62 104 SER A C 1
ATOM 744 O O . SER A 1 104 ? 14.934 2.253 -12.111 1.00 83.62 104 SER A O 1
ATOM 746 N N . PRO A 1 105 ? 15.686 3.049 -14.079 1.00 79.69 105 PRO A N 1
ATOM 747 C CA . PRO A 1 105 ? 16.368 4.213 -13.498 1.00 79.69 105 PRO A CA 1
ATOM 748 C C . PRO A 1 105 ? 15.443 5.200 -12.773 1.00 79.69 105 PRO A C 1
ATOM 750 O O . PRO A 1 105 ? 15.914 6.031 -12.004 1.00 79.69 105 PRO A O 1
ATOM 753 N N . GLY A 1 106 ? 14.135 5.128 -13.029 1.00 78.81 106 GLY A N 1
ATOM 754 C CA . GLY A 1 106 ? 13.134 5.969 -12.393 1.00 78.81 106 GLY A CA 1
ATOM 755 C C . GLY A 1 106 ? 11.749 5.331 -12.418 1.00 78.81 106 GLY A C 1
ATOM 756 O O . GLY A 1 106 ? 11.508 4.344 -13.114 1.00 78.81 106 GLY A O 1
ATOM 757 N N . SER A 1 107 ? 10.841 5.928 -11.649 1.00 79.75 107 SER A N 1
ATOM 758 C CA . SER A 1 107 ? 9.456 5.463 -11.476 1.00 79.75 107 SER A CA 1
ATOM 759 C C . SER A 1 107 ? 8.463 6.118 -12.442 1.00 79.75 107 SER A C 1
ATOM 761 O O . SER A 1 107 ? 7.268 5.826 -12.405 1.00 79.75 107 SER A O 1
ATOM 763 N N . SER A 1 108 ? 8.951 6.991 -13.326 1.00 73.44 108 SER A N 1
ATOM 764 C CA . SER A 1 108 ? 8.145 7.578 -14.392 1.00 73.44 108 SER A CA 1
ATOM 765 C C . SER A 1 108 ? 7.812 6.525 -15.454 1.00 73.44 108 SER A C 1
ATOM 767 O O . SER A 1 108 ? 8.707 5.812 -15.915 1.00 73.44 108 SER A O 1
ATOM 769 N N . PRO A 1 109 ? 6.549 6.437 -15.899 1.00 61.47 109 PRO A N 1
ATOM 770 C CA . PRO A 1 109 ? 6.127 5.493 -16.923 1.00 61.47 109 PRO A CA 1
ATOM 771 C C . PRO A 1 109 ? 6.531 5.994 -18.323 1.00 61.47 109 PRO A C 1
ATOM 773 O O . PRO A 1 109 ? 5.685 6.365 -19.124 1.00 61.47 109 PRO A O 1
ATOM 776 N N . THR A 1 110 ? 7.829 6.030 -18.632 1.00 63.19 110 THR A N 1
ATOM 777 C CA . THR A 1 110 ? 8.357 6.250 -20.000 1.00 63.19 110 THR A CA 1
ATOM 778 C C . THR A 1 110 ? 8.641 4.929 -20.720 1.0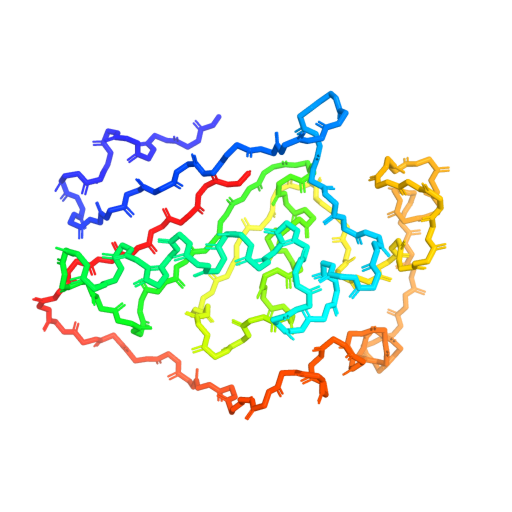0 63.19 110 THR A C 1
ATOM 780 O O . THR A 1 110 ? 9.440 4.868 -21.652 1.00 63.19 110 THR A O 1
ATOM 783 N N . THR A 1 111 ? 8.034 3.843 -20.243 1.00 63.66 111 THR A N 1
ATOM 784 C CA . THR A 1 111 ? 8.365 2.468 -20.615 1.00 63.66 111 THR A CA 1
ATOM 785 C C . THR A 1 111 ? 7.139 1.727 -21.136 1.00 63.66 111 THR A C 1
ATOM 787 O O . THR A 1 111 ? 6.001 2.117 -20.880 1.00 63.66 111 THR A O 1
ATOM 790 N N . THR A 1 112 ? 7.380 0.562 -21.739 1.00 75.19 112 THR A N 1
ATOM 791 C CA . THR A 1 112 ? 6.367 -0.423 -22.158 1.00 75.19 112 THR A CA 1
ATOM 792 C C . THR A 1 112 ? 5.333 -0.787 -21.086 1.00 75.19 112 THR A C 1
ATOM 794 O O . THR A 1 112 ? 4.274 -1.310 -21.413 1.00 75.19 112 THR A O 1
ATOM 797 N N . CYS A 1 113 ? 5.600 -0.529 -19.800 1.00 79.62 113 CYS A N 1
ATOM 798 C CA . CYS A 1 113 ? 4.610 -0.717 -18.738 1.00 79.62 113 CYS A CA 1
ATOM 799 C C . CYS A 1 113 ? 3.384 0.185 -18.899 1.00 79.62 113 CYS A C 1
ATOM 801 O O . CYS A 1 113 ? 2.281 -0.236 -18.556 1.00 79.62 113 CYS A O 1
ATOM 803 N N . ALA A 1 114 ? 3.583 1.403 -19.406 1.00 76.88 114 ALA A N 1
ATOM 804 C CA . ALA A 1 114 ? 2.529 2.384 -19.639 1.00 76.88 114 ALA A CA 1
ATOM 805 C C . ALA A 1 114 ? 1.694 2.037 -20.877 1.00 76.88 114 ALA A C 1
ATOM 807 O O . ALA A 1 114 ? 0.474 2.176 -20.859 1.00 76.88 114 ALA A O 1
ATOM 808 N N . ASP A 1 115 ? 2.364 1.534 -21.917 1.00 78.69 115 ASP A N 1
ATOM 809 C CA . ASP A 1 115 ? 1.763 1.187 -23.211 1.00 78.69 115 ASP A CA 1
ATOM 810 C C . ASP A 1 115 ? 0.951 -0.118 -23.168 1.00 78.69 115 ASP A C 1
ATOM 812 O O . ASP A 1 115 ? 0.213 -0.443 -24.098 1.00 78.69 115 ASP A O 1
ATOM 816 N N . GLY A 1 116 ? 1.061 -0.859 -22.063 1.00 75.19 116 GLY A N 1
ATOM 817 C CA . GLY A 1 116 ? 0.395 -2.132 -21.849 1.00 75.19 116 GLY A CA 1
ATOM 818 C C . GLY A 1 116 ? 1.290 -3.315 -22.206 1.00 75.19 116 GLY A C 1
ATOM 819 O O . GLY A 1 116 ? 1.905 -3.385 -23.267 1.00 75.19 116 GLY A O 1
ATOM 820 N N . ILE A 1 117 ? 1.341 -4.293 -21.301 1.00 80.94 117 ILE A N 1
ATOM 821 C CA . ILE A 1 117 ? 2.105 -5.526 -21.495 1.00 80.94 117 ILE A CA 1
ATOM 822 C C . ILE A 1 117 ? 1.161 -6.719 -21.402 1.00 80.94 117 ILE A C 1
ATOM 824 O O . ILE A 1 117 ? 0.525 -6.946 -20.373 1.00 80.94 117 ILE A O 1
ATOM 828 N N . ASN A 1 118 ? 1.137 -7.533 -22.455 1.00 83.50 118 ASN A N 1
ATOM 829 C CA . ASN A 1 118 ? 0.431 -8.808 -22.455 1.00 83.50 118 ASN A CA 1
ATOM 830 C C . ASN A 1 118 ? 1.341 -9.908 -21.895 1.00 83.50 118 ASN A C 1
ATOM 832 O O . ASN A 1 118 ? 2.221 -10.419 -22.585 1.00 83.50 118 ASN A O 1
ATOM 836 N N . LYS A 1 119 ? 1.124 -10.275 -20.629 1.00 82.00 119 LYS A N 1
ATOM 837 C CA . LYS A 1 119 ? 1.713 -11.466 -20.002 1.00 82.00 119 LYS A CA 1
ATOM 838 C C . LYS A 1 119 ? 0.607 -12.420 -19.564 1.00 82.00 119 LYS A C 1
ATOM 840 O O . LYS A 1 119 ? -0.482 -12.002 -19.176 1.00 82.00 119 LYS A O 1
ATOM 845 N N . THR A 1 120 ? 0.913 -13.710 -19.585 1.00 87.69 120 THR A N 1
ATOM 846 C CA . THR A 1 120 ? 0.068 -14.752 -18.990 1.00 87.69 120 THR A CA 1
ATOM 847 C C . THR A 1 120 ? 0.025 -14.619 -17.459 1.00 87.69 120 THR A C 1
ATOM 849 O O . THR A 1 120 ? 0.932 -14.025 -16.866 1.00 87.69 120 THR A O 1
ATOM 852 N N . PRO A 1 121 ? -0.976 -15.206 -16.776 1.00 82.88 121 PRO A N 1
ATOM 853 C CA . PRO A 1 121 ? -1.039 -15.185 -15.313 1.00 82.88 121 PRO A CA 1
ATOM 854 C C . PRO A 1 121 ? 0.214 -15.749 -14.625 1.00 82.88 121 PRO A C 1
ATOM 856 O O . PRO A 1 121 ? 0.659 -15.207 -13.614 1.00 82.88 121 PRO A O 1
ATOM 859 N N . SER A 1 122 ? 0.825 -16.803 -15.177 1.00 85.06 122 SER A N 1
ATOM 860 C CA . SER A 1 122 ? 2.063 -17.380 -14.635 1.00 85.06 122 SER A CA 1
ATOM 861 C C . SER A 1 122 ? 3.249 -16.429 -14.788 1.00 85.06 122 SER A C 1
ATOM 863 O O . SER A 1 122 ? 4.000 -16.236 -13.837 1.00 85.06 122 SER A O 1
ATOM 865 N N . GLN A 1 123 ? 3.377 -15.758 -15.935 1.00 85.44 123 GLN A N 1
ATOM 866 C CA . GLN A 1 123 ? 4.414 -14.748 -16.152 1.00 85.44 123 GLN A CA 1
ATOM 867 C C . GLN A 1 123 ? 4.241 -13.543 -15.223 1.00 85.44 123 GLN A C 1
ATOM 869 O O . GLN A 1 123 ? 5.228 -13.054 -14.679 1.00 85.44 123 GLN A O 1
ATOM 874 N N . TRP A 1 124 ? 3.008 -13.079 -15.000 1.00 82.94 124 TRP A N 1
ATOM 875 C CA . TRP A 1 124 ? 2.744 -12.035 -14.006 1.00 82.94 124 TRP A CA 1
ATOM 876 C C . TRP A 1 124 ? 3.078 -12.494 -12.591 1.00 82.94 124 TRP A C 1
ATOM 878 O O . TRP A 1 124 ? 3.694 -11.743 -11.840 1.00 82.94 124 TRP A O 1
ATOM 888 N N . THR A 1 125 ? 2.755 -13.744 -12.255 1.00 82.44 125 THR A N 1
ATOM 889 C CA . THR A 1 125 ? 3.140 -14.346 -10.976 1.00 82.44 125 THR A CA 1
ATOM 890 C C . THR A 1 125 ? 4.656 -14.300 -10.809 1.00 82.44 125 THR A C 1
ATOM 892 O O . THR A 1 125 ? 5.130 -13.796 -9.800 1.00 82.44 125 THR A O 1
ATOM 895 N N . SER A 1 126 ? 5.439 -14.712 -11.810 1.00 84.69 126 SER A N 1
ATOM 896 C CA . SER A 1 126 ? 6.907 -14.654 -11.750 1.00 84.69 126 SER A CA 1
ATOM 897 C C . SER A 1 126 ? 7.468 -13.241 -11.548 1.00 84.69 126 SER A C 1
ATOM 899 O O . SER A 1 126 ? 8.504 -13.107 -10.907 1.00 84.69 126 SER A O 1
ATOM 901 N N . VAL A 1 127 ? 6.799 -12.193 -12.045 1.00 81.81 127 VAL A N 1
ATOM 902 C CA . VAL A 1 127 ? 7.216 -10.791 -11.830 1.00 81.81 127 VAL A CA 1
ATOM 903 C C . VAL A 1 127 ? 7.033 -10.372 -10.369 1.00 81.81 127 VAL A C 1
ATOM 905 O O . VAL A 1 127 ? 7.901 -9.710 -9.807 1.00 81.81 127 VAL A O 1
ATOM 908 N N . VAL A 1 128 ? 5.927 -10.773 -9.737 1.00 79.75 128 VAL A N 1
ATOM 909 C CA . VAL A 1 128 ? 5.613 -10.377 -8.352 1.00 79.75 128 VAL A CA 1
ATOM 910 C C . VAL A 1 128 ? 6.167 -11.340 -7.303 1.00 79.75 128 VAL A C 1
ATOM 912 O O . VAL A 1 128 ? 6.328 -10.955 -6.149 1.00 79.75 128 VAL A O 1
ATOM 915 N N . GLN A 1 129 ? 6.508 -12.574 -7.680 1.00 78.00 129 GLN A N 1
ATOM 916 C CA . GLN A 1 129 ? 7.049 -13.587 -6.769 1.00 78.00 129 GLN A CA 1
ATOM 917 C C . GLN A 1 129 ? 8.272 -13.104 -5.978 1.00 78.00 129 GLN A C 1
ATOM 919 O O . GLN A 1 129 ? 8.273 -13.313 -4.773 1.00 78.00 129 GLN A O 1
ATOM 924 N N . PRO A 1 130 ? 9.268 -12.403 -6.554 1.00 74.75 130 PRO A N 1
ATOM 925 C CA . PRO A 1 130 ? 10.380 -11.857 -5.774 1.00 74.75 130 PRO A CA 1
ATOM 926 C C . PRO A 1 130 ? 9.950 -10.849 -4.700 1.00 74.75 130 PRO A C 1
ATOM 928 O O . PRO A 1 130 ? 10.591 -10.769 -3.655 1.00 74.75 130 PRO A O 1
ATOM 931 N N . CYS A 1 131 ? 8.864 -10.104 -4.935 1.00 68.88 131 CYS A N 1
ATOM 932 C CA . CYS A 1 131 ? 8.292 -9.182 -3.949 1.00 68.88 131 CYS A CA 1
ATOM 933 C C . CYS A 1 131 ? 7.633 -9.968 -2.801 1.00 68.88 131 CYS A C 1
ATOM 935 O O . CYS A 1 131 ? 7.842 -9.654 -1.631 1.00 68.88 131 CYS A O 1
ATOM 937 N N . ILE A 1 132 ? 6.904 -11.040 -3.142 1.00 65.25 132 ILE A N 1
ATOM 938 C CA . ILE A 1 132 ? 6.180 -11.903 -2.195 1.00 65.25 132 ILE A CA 1
ATOM 939 C C . ILE A 1 132 ? 7.130 -12.805 -1.401 1.00 65.25 132 ILE A C 1
ATOM 941 O O . ILE A 1 132 ? 6.967 -12.941 -0.199 1.00 65.25 132 ILE A O 1
ATOM 945 N N . GLN A 1 133 ? 8.142 -13.410 -2.023 1.00 58.28 133 GLN A N 1
ATOM 946 C CA . GLN A 1 133 ? 9.114 -14.282 -1.344 1.00 58.28 133 GLN A CA 1
ATOM 947 C C . GLN A 1 133 ? 9.938 -13.526 -0.298 1.00 58.28 133 GLN A C 1
ATOM 949 O O . GLN A 1 133 ? 10.428 -14.119 0.658 1.00 58.28 133 GLN A O 1
ATOM 954 N N . ARG A 1 134 ? 10.074 -12.207 -0.471 1.00 55.69 134 ARG A N 1
ATOM 955 C CA . ARG A 1 134 ? 10.677 -11.317 0.524 1.00 55.69 134 ARG A CA 1
ATOM 956 C C . ARG A 1 134 ? 9.703 -10.942 1.642 1.00 55.69 134 ARG A C 1
ATOM 958 O O . ARG A 1 134 ? 10.162 -10.567 2.711 1.00 55.69 134 ARG A O 1
ATOM 965 N N . SER A 1 135 ? 8.393 -11.090 1.432 1.00 51.88 135 SER A N 1
ATOM 966 C CA . SER A 1 135 ? 7.380 -10.997 2.485 1.00 51.88 135 SER A CA 1
ATOM 967 C C . SER A 1 135 ? 7.284 -12.327 3.236 1.00 51.88 135 SER A C 1
ATOM 969 O O . SER A 1 135 ? 6.990 -13.377 2.674 1.00 51.88 135 SER A O 1
ATOM 971 N N . THR A 1 136 ? 7.530 -12.317 4.538 1.00 48.69 136 THR A N 1
ATOM 972 C CA . THR A 1 136 ? 7.546 -13.529 5.376 1.00 48.69 136 THR A CA 1
ATOM 973 C C . THR A 1 136 ? 6.138 -14.035 5.755 1.00 48.69 136 THR A C 1
ATOM 975 O O . THR A 1 136 ? 5.992 -14.827 6.687 1.00 48.69 136 THR A O 1
ATOM 978 N N . GLY A 1 137 ? 5.073 -13.587 5.071 1.00 44.72 137 GLY A N 1
ATOM 979 C CA . GLY A 1 137 ? 3.692 -13.641 5.568 1.00 44.72 137 GLY A CA 1
ATOM 980 C C . GLY A 1 137 ? 2.683 -14.437 4.726 1.00 44.72 137 GLY A C 1
ATOM 981 O O . GLY A 1 137 ? 2.643 -14.363 3.503 1.00 44.72 137 GLY A O 1
ATOM 982 N N . VAL A 1 138 ? 1.798 -15.165 5.418 1.00 43.00 138 VAL A N 1
ATOM 983 C CA . VAL A 1 138 ? 0.657 -15.915 4.855 1.00 43.00 138 VAL A CA 1
ATOM 984 C C . VAL A 1 138 ? -0.459 -14.966 4.392 1.00 43.00 138 VAL A C 1
ATOM 986 O O . VAL A 1 138 ? -0.968 -14.178 5.190 1.00 43.00 138 VAL A O 1
ATOM 989 N N . ILE A 1 139 ? -0.919 -15.118 3.144 1.00 43.47 139 ILE A N 1
ATOM 990 C CA . ILE A 1 139 ? -2.104 -14.430 2.597 1.00 43.47 139 ILE A CA 1
ATOM 991 C C . ILE A 1 139 ? -3.355 -14.909 3.352 1.00 43.47 139 ILE A C 1
ATOM 993 O O . ILE A 1 139 ? -3.732 -16.081 3.269 1.00 43.47 139 ILE A O 1
ATOM 997 N N . ARG A 1 140 ? -4.026 -14.026 4.103 1.00 37.69 140 ARG A N 1
ATOM 998 C CA . ARG A 1 140 ? -5.230 -14.392 4.873 1.00 37.69 140 ARG A CA 1
ATOM 999 C C . ARG A 1 140 ? -6.511 -14.036 4.116 1.00 37.69 140 ARG A C 1
ATOM 1001 O O . ARG A 1 140 ? -6.693 -12.911 3.669 1.00 37.69 140 ARG A O 1
ATOM 1008 N N . LYS A 1 141 ? -7.453 -14.987 4.046 1.00 30.62 141 LYS A N 1
ATOM 1009 C CA . LYS A 1 141 ? -8.830 -14.753 3.566 1.00 30.62 141 LYS A CA 1
ATOM 1010 C C . LYS A 1 141 ? -9.531 -13.687 4.424 1.00 30.62 141 LYS A C 1
ATOM 1012 O O . LYS A 1 141 ? -9.579 -13.815 5.649 1.00 30.62 141 LYS A O 1
ATOM 1017 N N . CYS A 1 142 ? -10.127 -12.687 3.773 1.00 30.84 142 CYS A N 1
ATOM 1018 C CA . CYS A 1 142 ? -10.938 -11.649 4.412 1.00 30.84 142 CYS A CA 1
ATOM 1019 C C . CYS A 1 142 ? -12.125 -12.251 5.190 1.00 30.84 142 CYS A C 1
ATOM 1021 O O . CYS A 1 142 ? -12.909 -13.029 4.646 1.00 30.84 142 CYS A O 1
ATOM 1023 N N . ARG A 1 143 ? -12.299 -11.853 6.458 1.00 28.73 143 ARG A N 1
ATOM 1024 C CA . ARG A 1 143 ? -13.538 -12.046 7.232 1.00 28.73 143 ARG A CA 1
ATOM 1025 C C . ARG A 1 143 ? -13.977 -10.703 7.811 1.00 28.73 143 ARG A C 1
ATOM 1027 O O . ARG A 1 143 ? -13.191 -10.021 8.459 1.00 28.73 143 ARG A O 1
ATOM 1034 N N . CYS A 1 144 ? -15.240 -10.348 7.597 1.00 30.12 144 CYS A N 1
ATOM 1035 C CA . CYS A 1 144 ? -15.856 -9.137 8.131 1.00 30.12 144 CYS A CA 1
ATOM 1036 C C . CYS A 1 144 ? -16.240 -9.365 9.613 1.00 30.12 144 CYS A C 1
ATOM 1038 O O . CYS A 1 144 ? -17.182 -10.100 9.880 1.00 30.12 144 CYS A O 1
ATOM 1040 N N . GLY A 1 145 ? -15.508 -8.802 10.586 1.00 38.75 145 GLY A N 1
ATOM 1041 C CA . GLY A 1 145 ? -15.869 -8.817 12.021 1.00 38.75 145 GLY A CA 1
ATOM 1042 C C . GLY A 1 145 ? -16.457 -7.496 12.550 1.00 38.75 145 GLY A C 1
ATOM 1043 O O . GLY A 1 145 ? -15.903 -6.430 12.354 1.00 38.75 145 GLY A O 1
ATOM 1044 N N . THR A 1 146 ? -17.582 -7.471 13.234 1.00 45.34 146 THR A N 1
ATOM 1045 C CA . THR A 1 146 ? -18.166 -6.213 13.746 1.00 45.34 146 THR A CA 1
ATOM 1046 C C . THR A 1 146 ? -17.348 -5.611 14.905 1.00 45.34 146 THR A C 1
ATOM 1048 O O . THR A 1 146 ? -17.042 -6.328 15.853 1.00 45.34 146 THR A O 1
ATOM 1051 N N . GLY A 1 147 ? -17.014 -4.306 14.856 1.00 54.53 147 GLY A N 1
ATOM 1052 C CA . GLY A 1 147 ? -16.698 -3.525 16.072 1.00 54.53 147 GLY A CA 1
ATOM 1053 C C . GLY A 1 147 ? -15.415 -2.674 16.146 1.00 54.53 147 GLY A C 1
ATOM 1054 O O . GLY A 1 147 ? -15.174 -2.096 17.201 1.00 54.53 147 GLY A O 1
ATOM 1055 N N . ARG A 1 148 ? -14.582 -2.548 15.103 1.00 67.56 148 ARG A N 1
ATOM 1056 C CA . ARG A 1 148 ? -13.354 -1.714 15.146 1.00 67.56 148 ARG A CA 1
ATOM 1057 C C . ARG A 1 148 ? -13.202 -0.854 13.890 1.00 67.56 148 ARG A C 1
ATOM 1059 O O . ARG A 1 148 ? -13.648 -1.262 12.819 1.00 67.56 148 ARG A O 1
ATOM 1066 N N . ARG A 1 149 ? -12.597 0.337 14.034 1.00 78.19 149 ARG A N 1
ATOM 1067 C CA . ARG A 1 149 ? -12.362 1.271 12.917 1.00 78.19 149 ARG A CA 1
ATOM 1068 C C . ARG A 1 149 ? -11.505 0.609 11.839 1.00 78.19 149 ARG A C 1
ATOM 1070 O O . ARG A 1 149 ? -10.604 -0.169 12.142 1.00 78.19 149 ARG A O 1
ATOM 1077 N N . ILE A 1 150 ? -11.799 0.938 10.592 1.00 85.81 150 ILE A N 1
ATOM 1078 C CA . ILE A 1 150 ? -11.090 0.472 9.394 1.00 85.81 150 ILE A CA 1
ATOM 1079 C C . ILE A 1 150 ? -9.963 1.454 9.063 1.00 85.81 150 ILE A C 1
ATOM 1081 O O . ILE A 1 150 ? -10.108 2.636 9.362 1.00 85.81 150 ILE A O 1
ATOM 1085 N N . ILE A 1 151 ? -8.881 1.012 8.420 1.00 87.44 151 ILE A N 1
ATOM 1086 C CA . ILE A 1 151 ? -7.897 1.927 7.823 1.00 87.44 151 ILE A CA 1
ATOM 1087 C C . ILE A 1 151 ? -8.043 1.922 6.306 1.00 87.44 151 ILE A C 1
ATOM 1089 O O . ILE A 1 151 ? -8.036 0.865 5.680 1.00 87.44 151 ILE A O 1
ATOM 1093 N N . LEU A 1 152 ? -8.135 3.114 5.724 1.00 88.94 152 LEU A N 1
ATOM 1094 C CA . LEU A 1 152 ? -8.039 3.347 4.291 1.00 88.94 152 LEU A CA 1
ATOM 1095 C C . LEU A 1 152 ? -6.840 4.259 4.019 1.00 88.94 152 LEU A C 1
ATOM 1097 O O . LEU A 1 152 ? -6.852 5.425 4.410 1.00 88.94 152 LEU A O 1
ATOM 1101 N N . SER A 1 153 ? -5.823 3.739 3.342 1.00 88.56 153 SER A N 1
ATOM 1102 C CA . SER A 1 153 ? -4.714 4.542 2.836 1.00 88.56 153 SER A CA 1
ATOM 1103 C C . SER A 1 153 ? -5.030 5.057 1.443 1.00 88.56 153 SER A C 1
ATOM 1105 O O . SER A 1 153 ? -5.455 4.281 0.584 1.00 88.56 153 SER A O 1
ATOM 1107 N N . ILE A 1 154 ? -4.822 6.350 1.230 1.00 86.38 154 ILE A N 1
ATOM 1108 C CA . ILE A 1 154 ? -5.052 7.027 -0.044 1.00 86.38 154 ILE A CA 1
ATO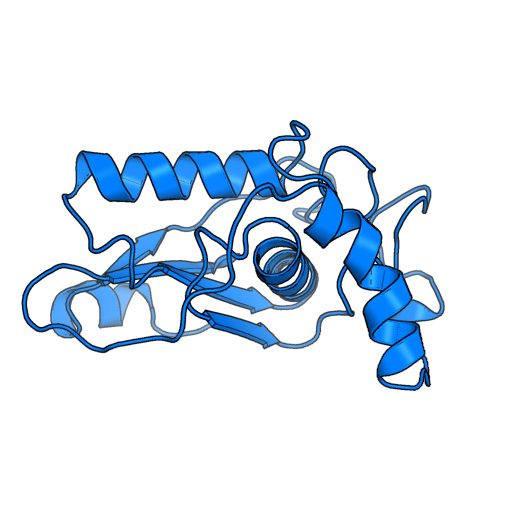M 1109 C C . ILE A 1 154 ? -3.719 7.571 -0.525 1.00 86.38 154 ILE A C 1
ATOM 1111 O O . ILE A 1 154 ? -3.170 8.477 0.094 1.00 86.38 154 ILE A O 1
ATOM 1115 N N . ILE A 1 155 ? -3.225 6.962 -1.597 1.00 86.94 155 ILE A N 1
ATOM 1116 C CA . ILE A 1 155 ? -1.855 7.046 -2.101 1.00 86.94 155 ILE A CA 1
ATOM 1117 C C . ILE A 1 155 ? -1.813 7.821 -3.421 1.00 86.94 155 ILE A C 1
ATOM 1119 O O . ILE A 1 155 ? -2.764 7.676 -4.232 1.00 86.94 155 ILE A O 1
#

InterPro domains:
  IPR010126 Esterase, PHB depolymerase [PF10503] (3-99)
  IPR029058 Alpha/Beta hydrolase fold [G3DSA:3.40.50.1820] (2-147)
  IPR029058 Alpha/Beta hydrolase fold [SSF53474] (52-128)
  IPR050955 Plant Biomass Hydrolyzing Esterase [PTHR43037] (2-108)

Sequence (155 aa):
MTKCPQLADPKGFIATYPSAPHDNNCWDIASTKTLSHDGGGDSNGIANMLKYTLTKYNADPKRVFVTGTSSGAMMTNVMCAVYPDLIAAGSGYSGVAAGCLAGSPGSSPTTTCADGINKTPSQWTSVVQPCIQRSTGVIRKCRCGTGRRIILSII

Organism: NCBI:txid1095630

Secondary structure (DSSP, 8-state):
---HHHHHHHHTEEEE-----SGGG----SSTTTTSTTSSSHHHHHHHHHHHHHHHHT--TT-EEEEEETHHHHHHHHHHHH-TTT-SEEEEES---TTTTTT-S-SS--SHHHH-----HHHHHHHHHHHHHTS----PPP---SSS-EEEEE-

Radius of gyration: 15.24 Å; chains: 1; bounding box: 36×33×41 Å

Foldseek 3Di:
DDPCVVCCVVVQADEDEDFAPDDPRAAPQAEPQLLFAVSPGPLVVVVVVLVCCCVVQVADQLFEEEEEEESSLSSQQSNCLQVLVRHNYYYYHQYFHRQPNHNPPGPDPPDVRNVDDDDDPVVSCVSSVVSNVSPPDDRDHRDDDPDGHHYYYYD